Protein AF-A0A2N6TIH0-F1 (afdb_monomer_lite)

Organism: Fusobacterium nucleatum (NCBI:txid851)

Foldseek 3Di:
DPPDPPDDQDDLVVLLVLLVQLVVLVVVCVVPVDPVSVVSNVVSVVVVVVRLVVLVVVVVVPPVVSVVRNVSSVVSCVVVVRDD

Secondary structure (DSSP, 8-state):
-------S---HHHHHHHHHHHHHHHHHHHHH--HHHHHHHHHHHHHHHHHHHHHHHHHHTT-HHHHHHHHHHHHHHHHTT---

Structure (mmCIF, N/CA/C/O backbone):
data_AF-A0A2N6TIH0-F1
#
_entry.id   AF-A0A2N6TIH0-F1
#
loop_
_atom_site.group_PDB
_atom_site.id
_atom_site.type_symbol
_atom_site.label_atom_id
_atom_site.label_alt_id
_atom_site.label_comp_id
_atom_site.label_asym_id
_atom_site.label_entity_id
_atom_site.label_seq_id
_atom_site.pdbx_PDB_ins_code
_atom_site.Cartn_x
_atom_site.Cartn_y
_atom_site.Cartn_z
_atom_site.occupancy
_atom_site.B_iso_or_equiv
_atom_site.auth_seq_id
_atom_s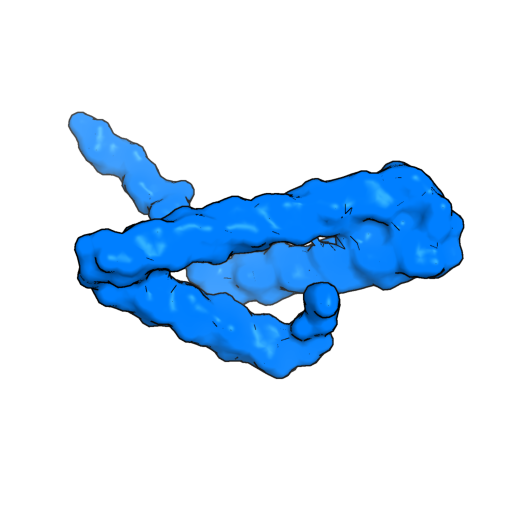ite.auth_comp_id
_atom_site.auth_asym_id
_atom_site.auth_atom_id
_atom_site.pdbx_PDB_model_num
ATOM 1 N N . MET A 1 1 ? 29.490 -11.631 -3.802 1.00 38.78 1 MET A N 1
ATOM 2 C CA . MET A 1 1 ? 28.136 -12.200 -3.638 1.00 38.78 1 MET A CA 1
ATOM 3 C C . MET A 1 1 ? 27.142 -11.057 -3.730 1.00 38.78 1 MET A C 1
ATOM 5 O O . MET A 1 1 ? 27.015 -10.310 -2.771 1.00 38.78 1 MET A O 1
ATOM 9 N N . ALA A 1 2 ? 26.503 -10.865 -4.886 1.00 40.19 2 ALA A N 1
ATOM 10 C CA . ALA A 1 2 ? 25.372 -9.946 -5.006 1.00 40.19 2 ALA A CA 1
ATOM 11 C C . ALA A 1 2 ? 24.156 -10.644 -4.380 1.00 40.19 2 ALA A C 1
ATOM 13 O O . ALA A 1 2 ? 23.407 -11.352 -5.048 1.00 40.19 2 ALA A O 1
ATOM 14 N N . CYS A 1 3 ? 24.064 -10.578 -3.052 1.00 44.78 3 CYS A N 1
ATOM 15 C CA . CYS A 1 3 ? 22.966 -11.164 -2.302 1.00 44.78 3 CYS A CA 1
ATOM 16 C C . CYS A 1 3 ? 21.735 -10.268 -2.498 1.00 44.78 3 CYS A C 1
ATOM 18 O O . CYS A 1 3 ? 21.593 -9.266 -1.811 1.00 44.78 3 CYS A O 1
ATOM 20 N N . GLY A 1 4 ? 20.930 -10.620 -3.505 1.00 43.59 4 GLY A N 1
ATOM 21 C CA . GLY A 1 4 ? 19.522 -10.273 -3.703 1.00 43.59 4 GLY A CA 1
ATOM 22 C C . GLY A 1 4 ? 19.114 -8.824 -3.450 1.00 43.59 4 GLY A C 1
ATOM 23 O O . GLY A 1 4 ? 18.799 -8.462 -2.320 1.00 43.59 4 GLY A O 1
ATOM 24 N N . GLU A 1 5 ? 18.955 -8.040 -4.517 1.00 43.97 5 GLU A N 1
ATOM 25 C CA . GLU A 1 5 ? 18.042 -6.893 -4.487 1.00 43.97 5 GLU A CA 1
ATOM 26 C C . GLU A 1 5 ? 16.623 -7.404 -4.193 1.00 43.97 5 GLU A C 1
ATOM 28 O O . GLU A 1 5 ? 15.874 -7.808 -5.078 1.00 43.97 5 GLU A O 1
ATOM 33 N N . LYS A 1 6 ? 16.279 -7.467 -2.907 1.00 57.66 6 LYS A N 1
ATOM 34 C CA . LYS A 1 6 ? 14.985 -7.912 -2.394 1.00 57.66 6 LYS A CA 1
ATOM 35 C C . LYS A 1 6 ? 14.124 -6.687 -2.078 1.00 57.66 6 LYS A C 1
ATOM 37 O O . LYS A 1 6 ? 13.760 -6.503 -0.932 1.00 57.66 6 LYS A O 1
ATOM 42 N N . PHE A 1 7 ? 13.881 -5.824 -3.069 1.00 55.72 7 PHE A N 1
ATOM 43 C CA . PHE A 1 7 ? 13.002 -4.635 -3.012 1.00 55.72 7 PHE A CA 1
ATOM 44 C C . PHE A 1 7 ? 12.821 -4.067 -4.444 1.00 55.72 7 PHE A C 1
ATOM 46 O O . PHE A 1 7 ? 13.820 -4.075 -5.167 1.00 55.72 7 PHE A O 1
ATOM 53 N N . PRO A 1 8 ? 11.657 -3.535 -4.900 1.00 67.00 8 PRO A N 1
ATOM 54 C CA . PRO A 1 8 ? 10.281 -3.545 -4.380 1.00 67.00 8 PRO A CA 1
ATOM 55 C C . PRO A 1 8 ? 9.333 -4.337 -5.321 1.00 67.00 8 PRO A C 1
ATOM 57 O O . PRO A 1 8 ? 8.234 -3.895 -5.646 1.00 67.00 8 PRO A O 1
ATOM 60 N N . TYR A 1 9 ? 9.755 -5.505 -5.810 1.00 65.19 9 TYR A N 1
ATOM 61 C CA . TYR A 1 9 ? 8.900 -6.365 -6.637 1.00 65.19 9 TYR A CA 1
ATOM 62 C C . TYR A 1 9 ? 8.143 -7.341 -5.738 1.00 65.19 9 TYR A C 1
ATOM 64 O O . TYR A 1 9 ? 8.732 -8.275 -5.193 1.00 65.19 9 TYR A O 1
ATOM 72 N N . THR A 1 10 ? 6.852 -7.095 -5.534 1.00 76.38 10 THR A N 1
ATOM 73 C CA . THR A 1 10 ? 5.997 -7.904 -4.653 1.00 76.38 10 THR A CA 1
ATOM 74 C C . THR A 1 10 ? 5.096 -8.820 -5.479 1.00 76.38 10 THR A C 1
ATOM 76 O O . THR A 1 10 ? 4.743 -8.514 -6.618 1.00 76.38 10 THR A O 1
ATOM 79 N N . SER A 1 11 ? 4.674 -9.961 -4.939 1.00 88.25 11 SER A N 1
ATOM 80 C CA . SER A 1 11 ? 3.668 -10.783 -5.628 1.00 88.25 11 SER A CA 1
ATOM 81 C C . SER A 1 11 ? 2.309 -10.074 -5.600 1.00 88.25 11 SER A C 1
ATOM 83 O O . SER A 1 11 ? 2.077 -9.226 -4.738 1.00 88.25 11 SER A O 1
ATOM 85 N N . LYS A 1 12 ? 1.366 -10.431 -6.487 1.00 90.81 12 LYS A N 1
ATOM 86 C CA . LYS A 1 12 ? -0.013 -9.897 -6.417 1.00 90.81 12 LYS A CA 1
ATOM 87 C C . LYS A 1 12 ? -0.619 -10.108 -5.019 1.00 90.81 12 LYS A C 1
ATOM 89 O O . LYS A 1 12 ? -1.083 -9.153 -4.409 1.00 90.81 12 LYS A O 1
ATOM 94 N N . SER A 1 13 ? -0.485 -11.315 -4.469 1.00 91.69 13 SER A N 1
ATOM 95 C CA . SER A 1 13 ? -0.991 -11.655 -3.133 1.00 91.69 13 SER A CA 1
ATOM 96 C C . SER A 1 13 ? -0.366 -10.830 -2.005 1.00 91.69 13 SER A C 1
ATOM 98 O O . SER A 1 13 ? -1.051 -10.521 -1.034 1.00 91.69 13 SER A O 1
ATOM 100 N N . ASP A 1 14 ? 0.906 -10.439 -2.132 1.00 92.12 14 ASP A N 1
ATOM 101 C CA . ASP A 1 14 ? 1.565 -9.574 -1.148 1.00 92.12 14 ASP A CA 1
ATOM 102 C C . ASP A 1 14 ? 0.973 -8.158 -1.193 1.00 92.12 14 ASP A C 1
ATOM 104 O O . ASP A 1 14 ? 0.628 -7.610 -0.148 1.00 92.12 14 ASP A O 1
ATOM 108 N N . LYS A 1 15 ? 0.772 -7.598 -2.399 1.00 93.19 15 LYS A N 1
ATOM 109 C CA . LYS A 1 15 ? 0.102 -6.295 -2.587 1.00 93.19 15 LYS A CA 1
ATOM 110 C C . LYS A 1 15 ? -1.294 -6.302 -1.979 1.00 93.19 15 LYS A C 1
ATOM 112 O O . LYS A 1 15 ? -1.635 -5.425 -1.190 1.00 93.19 15 LYS A O 1
ATOM 117 N N . GLU A 1 16 ? -2.086 -7.320 -2.317 1.00 95.00 16 GLU A N 1
ATOM 118 C CA . GLU A 1 16 ? -3.449 -7.470 -1.810 1.00 95.00 16 GLU A CA 1
ATOM 119 C C . GLU A 1 16 ? -3.475 -7.563 -0.286 1.00 95.00 16 GLU A C 1
ATOM 121 O O . GLU A 1 16 ? -4.328 -6.954 0.356 1.00 95.00 16 GLU A O 1
ATOM 126 N N . LYS A 1 17 ? -2.544 -8.322 0.300 1.00 94.75 17 LYS A N 1
ATOM 127 C CA . LYS A 1 17 ? -2.435 -8.463 1.748 1.00 94.75 17 LYS A CA 1
ATOM 128 C C . LYS A 1 17 ? -2.129 -7.118 2.407 1.00 94.75 17 LYS A C 1
ATOM 130 O O . LYS A 1 17 ? -2.854 -6.733 3.317 1.00 94.75 17 LYS A O 1
ATOM 135 N N . MET A 1 18 ? -1.127 -6.386 1.920 1.00 94.56 18 MET A N 1
ATOM 136 C CA . MET A 1 18 ? -0.757 -5.078 2.476 1.00 94.56 18 MET A CA 1
ATOM 137 C C . MET A 1 18 ? -1.919 -4.079 2.412 1.00 94.56 18 MET A C 1
ATOM 139 O O . MET A 1 18 ? -2.218 -3.418 3.405 1.00 94.56 18 MET A O 1
ATOM 143 N N . LEU A 1 19 ? -2.613 -4.011 1.272 1.00 95.38 19 LEU A N 1
ATOM 144 C CA . LEU A 1 19 ? -3.758 -3.119 1.081 1.00 95.38 19 LEU A CA 1
ATOM 145 C C . LEU A 1 19 ? -4.939 -3.491 1.989 1.00 95.38 19 LEU A C 1
ATOM 147 O O . LEU A 1 19 ? -5.512 -2.613 2.630 1.00 95.38 19 LEU A O 1
ATOM 151 N N . LYS A 1 20 ? -5.264 -4.785 2.116 1.00 94.88 20 LYS A N 1
ATOM 152 C CA . LYS A 1 20 ? -6.325 -5.265 3.020 1.00 94.88 20 LYS A CA 1
ATOM 153 C C . LYS A 1 20 ? -5.989 -4.998 4.484 1.00 94.88 20 LYS A C 1
ATOM 155 O O . LYS A 1 20 ? -6.854 -4.585 5.250 1.00 94.88 20 LYS A O 1
ATOM 160 N N . GLU A 1 21 ? -4.739 -5.214 4.886 1.00 95.88 21 GLU A N 1
ATOM 161 C CA . GLU A 1 21 ? -4.291 -4.910 6.244 1.00 95.88 21 GLU A CA 1
ATOM 162 C C . GLU A 1 21 ? -4.377 -3.411 6.554 1.00 95.88 21 GLU A C 1
ATOM 164 O O . GLU A 1 21 ? -4.773 -3.048 7.662 1.00 95.88 21 GLU A O 1
ATOM 169 N N . PHE A 1 22 ? -4.039 -2.549 5.589 1.00 95.69 22 PHE A N 1
ATOM 170 C CA . PHE A 1 22 ? -4.241 -1.107 5.709 1.00 95.69 22 PHE A CA 1
ATOM 171 C C . PHE A 1 22 ? -5.729 -0.759 5.837 1.00 95.69 22 PHE A C 1
ATOM 173 O O . PHE A 1 22 ? -6.092 -0.070 6.783 1.00 95.69 22 PHE A O 1
ATOM 180 N N . GLN A 1 23 ? -6.599 -1.282 4.965 1.00 95.19 23 GLN A N 1
ATOM 181 C CA . GLN A 1 23 ? -8.045 -1.024 5.024 1.00 95.19 23 GLN A CA 1
ATOM 182 C C . GLN A 1 23 ? -8.658 -1.433 6.368 1.00 95.19 23 GLN A C 1
ATOM 184 O O . GLN A 1 23 ? -9.415 -0.665 6.953 1.00 95.19 23 GLN A O 1
ATOM 189 N N . VAL A 1 24 ? -8.309 -2.614 6.889 1.00 95.38 24 VAL A N 1
ATOM 190 C CA . VAL A 1 24 ? -8.800 -3.076 8.198 1.00 95.38 24 VAL A CA 1
ATOM 191 C C . VAL A 1 24 ? -8.309 -2.166 9.325 1.00 95.38 24 VAL A C 1
ATOM 193 O O . VAL A 1 24 ? -9.082 -1.837 10.224 1.00 95.38 24 VAL A O 1
ATOM 196 N N . ALA A 1 25 ? -7.044 -1.740 9.285 1.00 95.56 25 ALA A N 1
ATOM 197 C CA . ALA A 1 25 ? -6.503 -0.820 10.281 1.00 95.56 25 ALA A CA 1
ATOM 198 C C . ALA A 1 25 ? -7.166 0.564 10.201 1.00 95.56 25 ALA A C 1
ATOM 200 O O . ALA A 1 25 ? -7.549 1.108 11.231 1.00 95.56 25 ALA A O 1
ATOM 201 N N . ALA A 1 26 ? -7.360 1.097 8.993 1.00 94.56 26 ALA A N 1
ATOM 202 C CA . ALA A 1 26 ? -8.014 2.379 8.757 1.00 94.56 26 ALA A CA 1
ATOM 203 C C . ALA A 1 26 ? -9.487 2.360 9.193 1.00 94.56 26 ALA A C 1
ATOM 205 O O . ALA A 1 26 ? -9.932 3.270 9.885 1.00 94.56 26 ALA A O 1
ATOM 206 N N . GLU A 1 27 ? -10.230 1.296 8.872 1.00 95.12 27 GLU A N 1
ATOM 207 C CA . GLU A 1 27 ? -11.618 1.132 9.318 1.00 95.12 27 GLU A CA 1
ATOM 208 C C . GLU A 1 27 ? -11.708 1.059 10.847 1.00 95.12 27 GLU A C 1
ATOM 210 O O . GLU A 1 27 ? -12.592 1.659 11.462 1.00 95.12 27 GLU A O 1
ATOM 215 N N . LYS A 1 28 ? -10.782 0.333 11.481 1.00 95.94 28 LYS A N 1
ATOM 216 C CA . LYS A 1 28 ? -10.724 0.260 12.939 1.00 95.94 28 LYS A CA 1
ATOM 217 C C . LYS A 1 28 ? -10.417 1.629 13.544 1.00 95.94 28 LYS A C 1
ATOM 219 O O . LYS A 1 28 ? -11.127 2.032 14.458 1.00 95.94 28 LYS A O 1
ATOM 224 N N . ALA A 1 29 ? -9.429 2.342 13.004 1.00 96.00 29 ALA A N 1
ATOM 225 C CA . ALA A 1 29 ? -9.047 3.680 13.440 1.00 96.00 29 ALA A CA 1
ATOM 226 C C . ALA A 1 29 ? -10.199 4.691 13.316 1.00 96.00 29 ALA A C 1
ATOM 228 O O . ALA A 1 29 ? -10.415 5.478 14.232 1.00 96.00 29 ALA A O 1
ATOM 229 N N . ASP A 1 30 ? -10.979 4.640 12.233 1.00 94.44 30 ASP A N 1
ATOM 230 C CA . ASP A 1 30 ? -12.158 5.498 12.044 1.00 94.44 30 ASP A CA 1
ATOM 231 C C . ASP A 1 30 ? -13.257 5.206 13.082 1.00 94.44 30 ASP A C 1
ATOM 233 O O . ASP A 1 30 ? -13.823 6.121 13.691 1.00 94.44 30 ASP A O 1
ATOM 237 N N . LYS A 1 31 ? -13.510 3.917 13.349 1.00 96.31 31 LYS A N 1
ATOM 238 C CA . LYS A 1 31 ? -14.520 3.468 14.317 1.00 96.31 31 LYS A CA 1
ATOM 239 C C . LYS A 1 31 ? -14.140 3.785 15.761 1.00 96.31 31 LYS A C 1
ATOM 241 O O . LYS A 1 31 ? -14.996 4.227 16.527 1.00 96.31 31 LYS A O 1
ATOM 246 N N . THR A 1 32 ? -12.899 3.502 16.159 1.00 96.19 32 THR A N 1
ATOM 247 C CA . THR A 1 32 ? -12.452 3.641 17.554 1.00 96.19 32 THR A CA 1
ATOM 248 C C . THR A 1 32 ? -11.973 5.050 17.868 1.00 96.19 32 THR A C 1
ATOM 250 O O . THR A 1 32 ? -12.107 5.482 19.012 1.00 96.19 32 THR A O 1
ATOM 253 N N . LYS A 1 33 ? -11.444 5.770 16.866 1.00 93.38 33 LYS A N 1
ATOM 254 C CA . LYS A 1 33 ? -10.746 7.059 17.016 1.00 93.38 33 LYS A CA 1
ATOM 255 C C . LYS A 1 33 ? -9.617 7.003 18.049 1.00 93.38 33 LYS A C 1
ATOM 257 O O . LYS A 1 33 ? -9.274 8.018 18.646 1.00 93.38 33 LYS A O 1
ATOM 262 N N . ASP A 1 34 ? -9.080 5.807 18.281 1.00 96.56 34 ASP A N 1
ATOM 263 C CA . ASP A 1 34 ? -7.992 5.562 19.217 1.00 96.56 34 ASP A CA 1
ATOM 264 C C . ASP A 1 34 ? -6.654 5.895 18.552 1.00 96.56 34 ASP A C 1
ATOM 266 O O . ASP A 1 34 ? -6.370 5.441 17.441 1.00 96.56 34 ASP A O 1
ATOM 270 N N . ASP A 1 35 ? -5.814 6.669 19.241 1.00 96.50 35 ASP A N 1
ATOM 271 C CA . ASP A 1 35 ? -4.508 7.092 18.729 1.00 96.50 35 ASP A CA 1
ATOM 272 C C . ASP A 1 35 ? -3.608 5.913 18.325 1.00 96.50 35 ASP A C 1
ATOM 274 O O . ASP A 1 35 ? -2.837 6.035 17.373 1.00 96.50 35 ASP A O 1
ATOM 278 N N . LYS A 1 36 ? -3.704 4.753 18.993 1.00 96.44 36 LYS A N 1
ATOM 279 C CA . LYS A 1 36 ? -2.898 3.575 18.637 1.00 96.44 36 LYS A CA 1
ATOM 280 C C . LYS A 1 36 ? -3.426 2.909 17.377 1.00 96.44 36 LYS A C 1
ATOM 282 O O . LYS A 1 36 ? -2.628 2.497 16.542 1.00 96.44 36 LYS A O 1
ATOM 287 N N . ASP A 1 37 ? -4.743 2.804 17.217 1.00 96.00 37 ASP A N 1
ATOM 288 C CA . ASP A 1 37 ? -5.331 2.274 15.982 1.00 96.00 37 ASP A CA 1
ATOM 289 C C . ASP A 1 37 ? -5.012 3.187 14.783 1.00 96.00 37 ASP A C 1
ATOM 291 O O . ASP A 1 37 ? -4.650 2.693 13.713 1.00 96.00 37 ASP A O 1
ATOM 295 N N . ILE A 1 38 ? -5.047 4.512 14.980 1.00 96.38 38 ILE A N 1
ATOM 296 C CA . ILE A 1 38 ? -4.607 5.500 13.982 1.00 96.38 38 ILE A CA 1
ATOM 297 C C . ILE A 1 38 ? -3.121 5.313 13.659 1.00 96.38 38 ILE A C 1
ATOM 299 O O . ILE A 1 38 ? -2.751 5.263 12.484 1.00 96.38 38 ILE A O 1
ATOM 303 N N . GLN A 1 39 ? -2.269 5.160 14.677 1.00 97.25 39 GLN A N 1
ATOM 304 C CA . GLN A 1 39 ? -0.838 4.930 14.488 1.00 97.25 39 GLN A CA 1
ATOM 305 C C . GLN A 1 39 ? -0.576 3.660 13.666 1.00 97.25 39 GLN A C 1
ATOM 307 O O . GLN A 1 39 ? 0.195 3.709 12.712 1.00 97.25 39 GLN A O 1
ATOM 312 N N . ILE A 1 40 ? -1.272 2.558 13.960 1.00 96.44 40 ILE A N 1
ATOM 313 C CA . ILE A 1 40 ? -1.149 1.301 13.206 1.00 96.44 40 ILE A CA 1
ATOM 314 C C . ILE A 1 40 ? -1.556 1.496 11.738 1.00 96.44 40 ILE A C 1
ATOM 316 O O . ILE A 1 40 ? -0.878 0.994 10.836 1.00 96.44 40 ILE A O 1
ATOM 320 N N . ALA A 1 41 ? -2.645 2.224 11.472 1.00 96.00 41 ALA A N 1
ATOM 321 C CA . ALA A 1 41 ? -3.071 2.530 10.107 1.00 96.00 41 ALA A CA 1
ATOM 322 C C . ALA A 1 41 ? -2.018 3.372 9.361 1.00 96.00 41 ALA A C 1
ATOM 324 O O . ALA A 1 41 ? -1.677 3.063 8.216 1.00 96.00 41 ALA A O 1
ATOM 325 N N . MET A 1 42 ? -1.448 4.382 10.027 1.00 95.38 42 MET A N 1
ATOM 326 C CA . MET A 1 42 ? -0.377 5.221 9.481 1.00 95.38 42 MET A CA 1
ATOM 327 C C . MET A 1 42 ? 0.910 4.436 9.207 1.00 95.38 42 MET A C 1
ATOM 329 O O . MET A 1 42 ? 1.539 4.653 8.173 1.00 95.38 42 MET A O 1
ATOM 333 N N . GLU A 1 43 ? 1.303 3.511 10.086 1.00 96.25 43 GLU A N 1
ATOM 334 C CA . GLU A 1 43 ? 2.484 2.664 9.879 1.00 96.25 43 GLU A CA 1
ATOM 335 C C . GLU A 1 43 ? 2.335 1.811 8.616 1.00 96.25 43 GLU A C 1
ATOM 337 O O . GLU A 1 43 ? 3.216 1.833 7.753 1.00 96.25 43 GLU A O 1
ATOM 342 N N . LYS A 1 44 ? 1.183 1.147 8.449 1.00 94.50 44 LYS A N 1
ATOM 343 C CA . LYS A 1 44 ? 0.887 0.338 7.256 1.00 94.50 44 LYS A CA 1
ATOM 344 C C . LYS A 1 44 ? 0.841 1.181 5.979 1.00 94.50 44 LYS A C 1
ATOM 346 O O . LYS A 1 44 ? 1.403 0.781 4.960 1.00 94.50 44 LYS A O 1
ATOM 351 N N . MET A 1 45 ? 0.228 2.366 6.031 1.00 94.19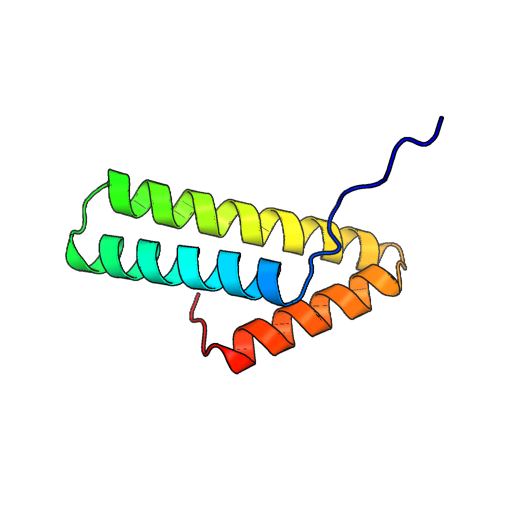 45 MET A N 1
ATOM 352 C CA . MET A 1 45 ? 0.238 3.310 4.908 1.00 94.19 45 MET A CA 1
ATOM 353 C C . MET A 1 45 ? 1.670 3.741 4.559 1.00 94.19 45 MET A C 1
ATOM 355 O O . MET A 1 45 ? 2.042 3.785 3.387 1.00 94.19 45 MET A O 1
ATOM 359 N N . GLY A 1 46 ? 2.499 4.003 5.571 1.00 94.50 46 GLY A N 1
ATOM 360 C CA . GLY A 1 46 ? 3.897 4.386 5.404 1.00 94.50 46 GLY A CA 1
ATOM 361 C C . GLY A 1 46 ? 4.742 3.312 4.717 1.00 94.50 46 GLY A C 1
ATOM 362 O O . GLY A 1 46 ? 5.608 3.648 3.910 1.00 94.50 46 GLY A O 1
ATOM 363 N N . GLU A 1 47 ? 4.495 2.027 4.983 1.00 92.81 47 GLU A N 1
ATOM 364 C CA . GLU A 1 47 ? 5.160 0.928 4.270 1.00 92.81 47 GLU A CA 1
ATOM 365 C C . GLU A 1 47 ? 4.794 0.902 2.779 1.00 92.81 47 GLU A C 1
ATOM 367 O O . GLU A 1 47 ? 5.683 0.783 1.932 1.00 92.81 47 GLU A O 1
ATOM 372 N N . ILE A 1 48 ? 3.512 1.092 2.448 1.00 92.69 48 ILE A N 1
ATOM 373 C CA . ILE A 1 48 ? 3.033 1.159 1.058 1.00 92.69 48 ILE A CA 1
ATOM 374 C C . ILE A 1 48 ? 3.648 2.368 0.334 1.00 92.69 48 ILE A C 1
ATOM 376 O O . ILE A 1 48 ? 4.178 2.225 -0.769 1.00 92.69 48 ILE A O 1
ATOM 380 N N . ILE A 1 49 ? 3.657 3.546 0.970 1.00 92.81 49 ILE A N 1
ATOM 381 C CA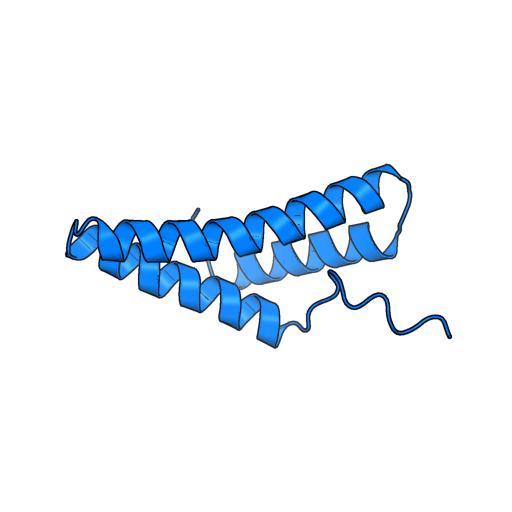 . ILE A 1 49 ? 4.245 4.772 0.404 1.00 92.81 49 ILE A CA 1
ATOM 382 C C . ILE A 1 49 ? 5.746 4.607 0.154 1.00 92.81 49 ILE A C 1
ATOM 384 O O . ILE A 1 49 ? 6.242 5.046 -0.885 1.00 92.81 49 ILE A O 1
ATOM 388 N N . LYS A 1 50 ? 6.488 3.969 1.069 1.00 93.19 50 LYS A N 1
ATOM 389 C CA . LYS A 1 50 ? 7.926 3.709 0.882 1.00 93.19 50 LYS A CA 1
ATOM 390 C C . LYS A 1 50 ? 8.183 2.864 -0.364 1.00 93.19 50 LYS A C 1
ATOM 392 O O . LYS A 1 50 ? 9.059 3.215 -1.150 1.00 93.19 50 LYS A O 1
ATOM 397 N N . ILE A 1 51 ? 7.399 1.802 -0.568 1.00 92.00 51 ILE A N 1
ATOM 398 C CA . ILE A 1 51 ? 7.488 0.952 -1.764 1.00 92.00 51 ILE A CA 1
ATOM 399 C C . ILE A 1 51 ? 7.206 1.768 -3.028 1.00 92.00 51 ILE A C 1
ATOM 401 O O . ILE A 1 51 ? 8.007 1.732 -3.961 1.00 92.00 51 ILE A O 1
ATOM 405 N N . ALA A 1 52 ? 6.102 2.521 -3.048 1.00 92.25 52 ALA A N 1
ATOM 406 C CA . ALA A 1 52 ? 5.731 3.353 -4.190 1.00 92.25 52 ALA A CA 1
ATOM 407 C C . ALA A 1 52 ? 6.833 4.372 -4.519 1.00 92.25 52 ALA A C 1
ATOM 409 O O . ALA A 1 52 ? 7.296 4.429 -5.653 1.00 92.25 52 ALA A O 1
ATOM 410 N N . THR A 1 53 ? 7.349 5.071 -3.505 1.00 93.94 53 THR A N 1
ATOM 411 C CA . THR A 1 53 ? 8.412 6.076 -3.659 1.00 93.94 53 THR A CA 1
ATOM 412 C C . THR A 1 53 ? 9.689 5.476 -4.254 1.00 93.94 53 THR A C 1
ATOM 414 O O . THR A 1 53 ? 10.340 6.097 -5.094 1.00 93.94 53 THR A O 1
ATOM 417 N N . GLU A 1 54 ? 10.091 4.278 -3.821 1.00 93.56 54 GLU A N 1
ATOM 418 C CA . GLU A 1 54 ? 11.261 3.602 -4.390 1.00 93.56 54 GLU A CA 1
ATOM 419 C C . GLU A 1 54 ? 11.036 3.176 -5.843 1.00 93.56 54 GLU A C 1
ATOM 421 O O . GLU A 1 54 ? 11.927 3.353 -6.677 1.00 93.56 54 GLU A O 1
ATOM 426 N N . LEU A 1 55 ? 9.849 2.653 -6.166 1.00 93.88 55 LEU A N 1
ATOM 427 C CA . LEU A 1 55 ? 9.488 2.302 -7.539 1.00 93.88 55 LEU A CA 1
ATOM 428 C C . LEU A 1 55 ? 9.438 3.536 -8.450 1.00 93.88 55 LEU A C 1
ATOM 430 O O . LEU A 1 55 ? 9.941 3.484 -9.569 1.00 93.88 55 LEU A O 1
ATOM 434 N N . GLU A 1 56 ? 8.887 4.655 -7.981 1.00 94.81 56 GLU A N 1
ATOM 435 C CA . GLU A 1 56 ? 8.828 5.917 -8.727 1.00 94.81 56 GLU A CA 1
ATOM 436 C C . GLU A 1 56 ? 10.219 6.484 -9.020 1.00 94.81 56 GLU A C 1
ATOM 438 O O . GLU A 1 56 ? 10.479 6.916 -10.147 1.00 94.81 56 GLU A O 1
ATOM 443 N N . LYS A 1 57 ? 11.140 6.429 -8.048 1.00 95.56 57 LYS A N 1
ATOM 444 C CA . LYS A 1 57 ? 12.542 6.822 -8.255 1.00 95.56 57 LYS A CA 1
ATOM 445 C C . LYS A 1 57 ? 13.199 5.972 -9.339 1.00 95.56 57 LYS A C 1
ATOM 447 O O . LYS A 1 57 ? 13.637 6.517 -10.344 1.00 95.56 57 LYS A O 1
ATOM 452 N N . ARG A 1 58 ? 13.161 4.640 -9.202 1.00 92.06 58 ARG A N 1
ATOM 453 C CA . ARG A 1 58 ? 13.747 3.716 -10.193 1.00 92.06 58 ARG A CA 1
ATOM 454 C C . ARG A 1 58 ? 13.121 3.882 -11.579 1.00 92.06 58 ARG A C 1
ATOM 456 O O . ARG A 1 58 ? 13.826 3.893 -12.583 1.00 92.06 58 ARG A O 1
ATOM 463 N N . SER A 1 59 ? 11.802 4.055 -11.634 1.00 93.88 59 SER A N 1
ATOM 464 C CA . SER A 1 59 ? 11.064 4.358 -12.864 1.00 93.88 59 SER A CA 1
ATOM 465 C C . SER A 1 59 ? 11.576 5.641 -13.530 1.00 93.88 59 SER A C 1
ATOM 467 O O . SER A 1 59 ? 11.790 5.665 -14.747 1.00 93.88 59 SER A O 1
ATOM 469 N N . SER A 1 60 ? 11.819 6.688 -12.735 1.00 94.94 60 SER A N 1
ATOM 470 C CA . SER A 1 60 ? 12.366 7.969 -13.201 1.00 94.94 60 SER A CA 1
ATOM 471 C C . SER A 1 60 ? 13.810 7.838 -13.696 1.00 94.94 60 SER A C 1
ATOM 473 O O . SER A 1 60 ? 14.171 8.484 -14.675 1.00 94.94 60 SER A O 1
ATOM 475 N N . ASP A 1 61 ? 14.594 6.938 -13.097 1.00 95.50 61 ASP A N 1
ATOM 476 C CA . ASP A 1 61 ? 15.947 6.570 -13.543 1.00 95.50 61 ASP A CA 1
ATOM 477 C C . ASP A 1 61 ? 15.958 5.642 -14.779 1.00 95.50 61 ASP A C 1
ATOM 479 O O . ASP A 1 61 ? 17.020 5.302 -15.303 1.00 95.50 61 ASP A O 1
ATOM 483 N N . GLY A 1 62 ? 14.784 5.245 -15.284 1.00 92.88 62 GLY A N 1
ATOM 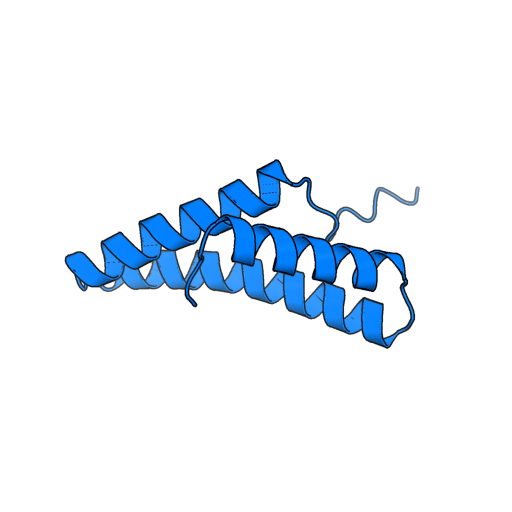484 C CA . GLY A 1 62 ? 14.635 4.463 -16.512 1.00 92.88 62 GLY A CA 1
ATOM 485 C C . GLY A 1 62 ? 14.403 2.962 -16.322 1.00 92.88 62 GLY A C 1
ATOM 486 O O . GLY A 1 62 ? 14.319 2.257 -17.325 1.00 92.88 62 GLY A O 1
ATOM 487 N N . ASP A 1 63 ? 14.240 2.464 -15.092 1.00 91.62 63 ASP A N 1
ATOM 488 C CA . ASP A 1 63 ? 13.917 1.054 -14.827 1.00 91.62 63 ASP A CA 1
ATOM 489 C C . ASP A 1 63 ? 12.496 0.716 -15.323 1.00 91.62 63 ASP A C 1
ATOM 491 O O . ASP A 1 63 ? 11.482 1.117 -14.741 1.00 91.62 63 ASP A O 1
ATOM 495 N N . GLU A 1 64 ? 12.411 -0.033 -16.426 1.00 94.1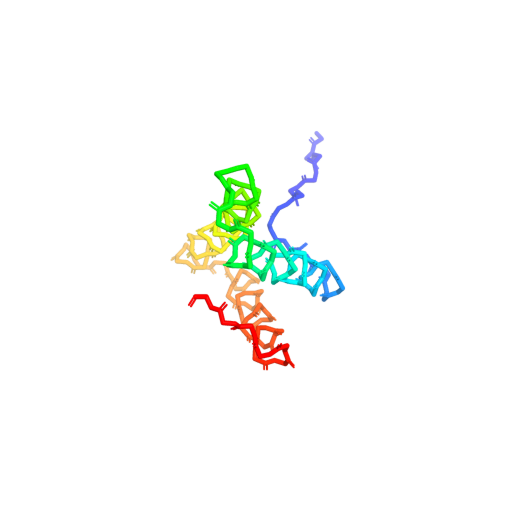9 64 GLU A N 1
ATOM 496 C CA . GLU A 1 64 ? 11.138 -0.465 -17.009 1.00 94.19 64 GLU A CA 1
ATOM 497 C C . GLU A 1 64 ? 10.369 -1.427 -16.101 1.00 94.19 64 GLU A C 1
ATOM 499 O O . GLU A 1 64 ? 9.142 -1.346 -16.034 1.00 94.19 64 GLU A O 1
ATOM 504 N N . LYS A 1 65 ? 11.061 -2.275 -15.331 1.00 91.62 65 LYS A N 1
ATOM 505 C CA . LYS A 1 65 ? 10.391 -3.193 -14.404 1.00 91.62 65 LYS A CA 1
ATOM 506 C C . LYS A 1 65 ? 9.717 -2.420 -13.282 1.00 91.62 65 LYS A C 1
ATOM 508 O O . LYS A 1 65 ? 8.610 -2.776 -12.887 1.00 91.62 65 LYS A O 1
ATOM 513 N N . ALA A 1 66 ? 10.333 -1.339 -12.804 1.00 92.94 66 ALA A N 1
ATOM 514 C CA . ALA A 1 66 ? 9.721 -0.472 -11.802 1.00 92.94 66 ALA A CA 1
ATOM 515 C C . ALA A 1 66 ? 8.446 0.207 -12.338 1.00 92.94 66 ALA A C 1
ATOM 517 O O . ALA A 1 66 ? 7.434 0.260 -11.637 1.00 92.94 66 ALA A O 1
ATOM 518 N N . LYS A 1 67 ? 8.450 0.644 -13.608 1.00 93.69 67 LYS A N 1
ATOM 519 C CA . LYS A 1 67 ? 7.253 1.176 -14.293 1.00 93.69 67 LYS A CA 1
ATOM 520 C C . LYS A 1 67 ? 6.134 0.143 -14.387 1.00 93.69 67 LYS A C 1
ATOM 522 O O . LYS A 1 67 ? 4.977 0.464 -14.126 1.00 93.69 67 LYS A O 1
ATOM 527 N N . GLU A 1 68 ? 6.460 -1.087 -14.777 1.00 94.38 68 GLU A N 1
ATOM 528 C CA . GLU A 1 68 ? 5.486 -2.181 -14.838 1.00 94.38 68 GLU A CA 1
ATOM 529 C C . GLU A 1 68 ? 4.938 -2.533 -13.455 1.00 94.38 68 GLU A C 1
ATOM 531 O O . GLU A 1 68 ? 3.747 -2.793 -13.300 1.00 94.38 68 GLU A O 1
ATOM 536 N N . GLU A 1 69 ? 5.789 -2.522 -12.434 1.00 94.56 69 GLU A N 1
ATOM 537 C CA . GLU A 1 69 ? 5.386 -2.836 -11.071 1.00 94.56 69 GLU A CA 1
ATOM 538 C C . GLU A 1 69 ? 4.442 -1.778 -10.485 1.00 94.56 69 GLU A C 1
ATOM 540 O O . GLU A 1 69 ? 3.456 -2.148 -9.847 1.00 94.56 69 GLU A O 1
ATOM 545 N N . LEU A 1 70 ? 4.669 -0.487 -10.764 1.00 94.94 70 LEU A N 1
ATOM 546 C CA . LEU A 1 70 ? 3.734 0.594 -10.418 1.00 94.94 70 LEU A CA 1
ATOM 547 C C . LEU A 1 70 ? 2.355 0.383 -11.052 1.00 94.94 70 LEU A C 1
ATOM 549 O O . LEU A 1 70 ? 1.345 0.545 -10.372 1.00 94.94 70 LEU A O 1
ATOM 553 N N . LYS A 1 71 ? 2.298 -0.042 -12.323 1.00 95.38 71 LYS A N 1
ATOM 554 C CA . LYS A 1 71 ? 1.023 -0.372 -12.985 1.00 95.38 71 LYS A CA 1
ATOM 555 C C . LYS A 1 71 ? 0.303 -1.525 -12.290 1.00 95.38 71 LYS A C 1
ATOM 557 O O . LYS A 1 71 ? -0.890 -1.432 -12.047 1.00 95.38 71 LYS A O 1
ATOM 562 N N . LYS A 1 72 ? 1.025 -2.580 -11.894 1.00 94.88 72 LYS A N 1
ATOM 563 C CA . LYS A 1 72 ? 0.423 -3.697 -11.143 1.00 94.88 72 LYS A CA 1
ATOM 564 C C . LYS A 1 72 ? -0.103 -3.262 -9.775 1.00 94.88 72 LYS A C 1
ATOM 566 O O . LYS A 1 72 ? -1.085 -3.824 -9.305 1.00 94.88 72 LYS A O 1
ATOM 571 N N . TRP A 1 73 ? 0.561 -2.319 -9.105 1.00 94.88 73 TRP A N 1
ATOM 572 C CA . TRP A 1 73 ? 0.038 -1.733 -7.868 1.00 94.88 73 TRP A CA 1
ATOM 573 C C . TRP A 1 73 ? -1.267 -0.973 -8.121 1.00 94.88 73 TRP A C 1
ATOM 575 O O . TRP A 1 73 ? -2.235 -1.207 -7.403 1.00 94.88 73 TRP A O 1
ATOM 585 N N . ASP A 1 74 ? -1.316 -0.137 -9.159 1.00 94.44 74 ASP A N 1
ATOM 586 C CA . ASP A 1 74 ? -2.520 0.597 -9.570 1.00 94.44 74 ASP A CA 1
ATOM 587 C C . ASP A 1 74 ? -3.686 -0.344 -9.929 1.00 94.44 74 ASP A C 1
ATOM 589 O O . ASP A 1 74 ? -4.806 -0.143 -9.459 1.00 94.44 74 ASP A O 1
ATOM 593 N N . ASP A 1 75 ? -3.417 -1.427 -10.665 1.00 95.50 75 ASP A N 1
ATOM 594 C CA . ASP A 1 75 ? -4.418 -2.447 -10.998 1.00 95.50 75 ASP A CA 1
ATOM 595 C C . ASP A 1 75 ? -5.004 -3.100 -9.738 1.00 95.50 75 ASP A C 1
ATOM 597 O O . ASP A 1 75 ? -6.222 -3.177 -9.595 1.00 95.50 75 ASP A O 1
ATOM 601 N N . VAL A 1 76 ? -4.161 -3.516 -8.784 1.00 94.25 76 VAL A N 1
ATOM 602 C CA . VAL A 1 76 ? -4.634 -4.146 -7.539 1.00 94.25 76 VAL A CA 1
ATOM 603 C C . VAL A 1 76 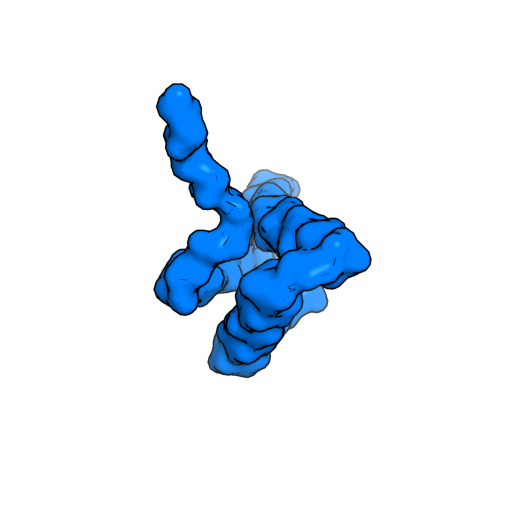? -5.412 -3.156 -6.665 1.00 94.25 76 VAL A C 1
ATOM 605 O O . VAL A 1 76 ? -6.418 -3.534 -6.065 1.00 94.25 76 VAL A O 1
ATOM 608 N N . ILE A 1 77 ? -4.986 -1.890 -6.594 1.00 93.44 77 ILE A N 1
ATOM 609 C CA . ILE A 1 77 ? -5.702 -0.830 -5.862 1.00 93.44 77 ILE A CA 1
ATOM 610 C C . ILE A 1 77 ? -7.110 -0.643 -6.439 1.00 93.44 77 ILE A C 1
ATOM 612 O O . ILE A 1 77 ? -8.077 -0.578 -5.677 1.00 93.44 77 ILE A O 1
ATOM 616 N N . LYS A 1 78 ? -7.233 -0.619 -7.773 1.00 93.44 78 LYS A N 1
ATOM 617 C CA . LYS A 1 78 ? -8.519 -0.538 -8.480 1.00 93.44 78 LYS A CA 1
ATOM 618 C C . LYS A 1 78 ? -9.376 -1.786 -8.279 1.00 93.44 78 LYS A C 1
ATOM 620 O O . LYS A 1 78 ? -10.568 -1.653 -8.025 1.00 93.44 78 LYS A O 1
ATOM 625 N N . GLU A 1 79 ? -8.791 -2.984 -8.371 1.00 94.00 79 GLU A N 1
ATOM 626 C CA . GLU A 1 79 ? -9.498 -4.257 -8.150 1.00 94.00 79 GLU A CA 1
ATOM 627 C C . GLU A 1 79 ? -10.096 -4.352 -6.738 1.00 94.00 79 GLU A C 1
ATOM 629 O O . GLU A 1 79 ? -11.180 -4.905 -6.563 1.00 94.00 79 GLU A O 1
ATOM 634 N N . LEU A 1 80 ? -9.393 -3.825 -5.732 1.00 91.94 80 LEU A N 1
ATOM 635 C CA . LEU A 1 80 ? -9.810 -3.875 -4.330 1.00 91.94 80 LEU A CA 1
ATOM 636 C C . LEU A 1 80 ? -10.658 -2.671 -3.879 1.00 91.94 80 LEU A C 1
ATOM 638 O O . LEU A 1 80 ? -11.055 -2.638 -2.714 1.00 91.94 80 LEU A O 1
ATOM 642 N N . ASP A 1 81 ? -10.916 -1.695 -4.759 1.00 91.50 81 ASP A N 1
ATOM 643 C CA . ASP A 1 81 ? -11.570 -0.412 -4.435 1.00 91.50 81 ASP A CA 1
ATOM 644 C C . ASP A 1 81 ? -10.969 0.248 -3.175 1.00 91.50 81 ASP A C 1
ATOM 646 O O . ASP A 1 81 ? -11.666 0.697 -2.259 1.00 91.50 81 ASP A O 1
ATOM 650 N N . VAL A 1 82 ? -9.634 0.241 -3.082 1.00 85.19 82 VAL A N 1
ATOM 651 C CA . VAL A 1 82 ? -8.928 0.812 -1.928 1.00 85.19 82 VAL A CA 1
ATOM 652 C C . VAL A 1 82 ? -8.978 2.329 -2.018 1.00 85.19 82 VAL A C 1
ATOM 654 O O . VAL A 1 82 ? -8.539 2.925 -3.000 1.00 85.19 82 VAL A O 1
ATOM 657 N N . LYS A 1 83 ? -9.479 2.954 -0.953 1.00 76.19 83 LYS A N 1
ATOM 658 C CA . LYS A 1 83 ? -9.519 4.407 -0.795 1.00 76.19 83 LYS A CA 1
ATOM 659 C C . LYS A 1 83 ? -8.396 4.820 0.148 1.00 76.19 83 LYS A C 1
ATOM 661 O O . LYS A 1 83 ? -8.272 4.249 1.231 1.00 76.19 83 LYS A O 1
ATOM 666 N N . PHE A 1 84 ? -7.585 5.766 -0.308 1.00 67.25 84 PHE A N 1
ATOM 667 C CA . PHE A 1 84 ? -6.542 6.424 0.475 1.00 67.25 84 PHE A CA 1
ATOM 668 C C . PHE A 1 84 ? -7.023 7.795 0.939 1.00 67.25 84 PHE A C 1
ATOM 670 O O . PHE A 1 84 ? -7.803 8.423 0.183 1.00 67.25 84 PHE A O 1
#

Radius of gyration: 14.48 Å; chains: 1; bounding box: 43×20×36 Å

Sequence (84 aa):
MACGEKFPYTSKSDKEKMLKEFQVAAEKADKTKDDKDIQIAMEKMGEIIKIATELEKRSSDGDEKAKEELKKWDDVIKELDVKF

pLDDT: mean 88.77, std 14.26, range [38.78, 97.25]